Protein AF-A0A970I1G4-F1 (afdb_monomer)

Structure (mmCIF, N/CA/C/O backbone):
data_AF-A0A970I1G4-F1
#
_entry.id   AF-A0A970I1G4-F1
#
loop_
_atom_site.group_PDB
_atom_site.id
_atom_site.type_symbol
_atom_site.label_atom_id
_atom_site.label_alt_id
_atom_site.label_comp_id
_atom_site.label_asym_id
_atom_site.label_entity_id
_atom_site.label_seq_id
_atom_site.pdbx_PDB_ins_code
_atom_site.Cartn_x
_atom_site.Cartn_y
_atom_site.Cartn_z
_atom_site.occupancy
_atom_site.B_iso_or_equiv
_atom_site.auth_seq_id
_atom_site.auth_comp_id
_atom_site.auth_asym_id
_atom_site.auth_atom_id
_atom_site.pdbx_PDB_model_num
ATOM 1 N N . MET A 1 1 ? 34.649 29.941 36.954 1.00 50.03 1 MET A N 1
ATOM 2 C CA . MET A 1 1 ? 35.367 30.023 35.656 1.00 50.03 1 MET A CA 1
ATOM 3 C C . MET A 1 1 ? 35.442 28.628 35.044 1.00 50.03 1 MET A C 1
ATOM 5 O O . MET A 1 1 ? 35.526 27.689 35.823 1.00 50.03 1 MET A O 1
ATOM 9 N N . LYS A 1 2 ? 35.454 28.538 33.697 1.00 40.28 2 LYS A N 1
ATOM 10 C CA . LYS A 1 2 ? 35.168 27.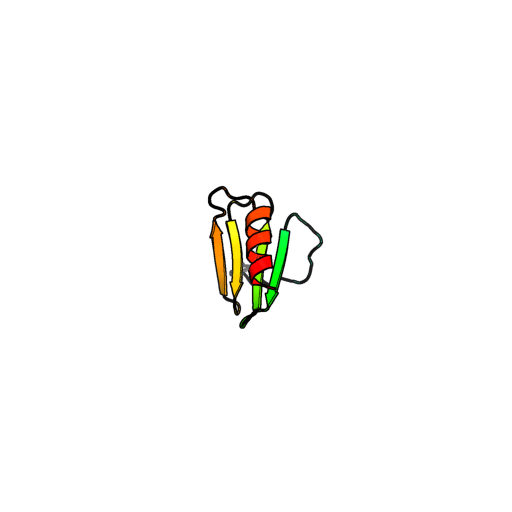379 32.803 1.00 40.28 2 LYS A CA 1
ATOM 11 C C . LYS A 1 2 ? 33.654 27.205 32.601 1.00 40.28 2 LYS A C 1
ATOM 13 O O . LYS A 1 2 ? 32.989 26.761 33.518 1.00 40.28 2 LYS A O 1
ATOM 18 N N . LYS A 1 3 ? 32.988 27.689 31.542 1.00 49.53 3 LYS A N 1
ATOM 19 C CA . LYS A 1 3 ? 33.285 27.787 30.094 1.00 49.53 3 LYS A CA 1
ATOM 20 C C . LYS A 1 3 ? 33.665 26.439 29.484 1.00 49.53 3 LYS A C 1
ATOM 22 O O . LYS A 1 3 ? 34.847 26.131 29.399 1.00 49.53 3 LYS A O 1
ATOM 27 N N . LEU A 1 4 ? 32.656 25.692 29.042 1.00 57.19 4 LEU A N 1
ATOM 28 C CA . LEU A 1 4 ? 32.785 24.698 27.982 1.00 57.19 4 LEU A CA 1
ATOM 29 C C . LEU A 1 4 ? 31.635 24.909 27.000 1.00 57.19 4 LEU A C 1
ATOM 31 O O . LEU A 1 4 ? 30.461 24.784 27.337 1.00 57.19 4 LEU A O 1
ATOM 35 N N . THR A 1 5 ? 32.034 25.343 25.817 1.00 56.00 5 THR A N 1
ATOM 36 C CA . THR A 1 5 ? 31.213 25.683 24.665 1.00 56.00 5 THR A CA 1
ATOM 37 C C . THR A 1 5 ? 31.234 24.503 23.684 1.00 56.00 5 THR A C 1
ATOM 39 O O . THR A 1 5 ? 32.215 23.765 23.654 1.00 56.00 5 THR A O 1
ATOM 42 N N . PHE A 1 6 ? 30.206 24.444 22.830 1.00 54.41 6 PHE A N 1
ATOM 43 C CA . PHE A 1 6 ? 30.116 23.741 21.538 1.00 54.41 6 PHE A CA 1
ATOM 44 C C . PHE A 1 6 ? 29.756 22.249 21.533 1.00 54.41 6 PHE A C 1
ATOM 46 O O . PHE A 1 6 ? 30.614 21.386 21.665 1.00 54.41 6 PHE A O 1
ATOM 53 N N . ILE A 1 7 ? 28.496 21.979 21.174 1.00 54.75 7 ILE A N 1
ATOM 54 C CA . ILE A 1 7 ? 28.118 20.881 20.266 1.00 54.75 7 ILE A CA 1
ATOM 55 C C . ILE A 1 7 ? 27.172 21.498 19.221 1.00 54.75 7 ILE A C 1
ATOM 57 O O . ILE A 1 7 ? 26.009 21.770 19.498 1.00 54.75 7 ILE A O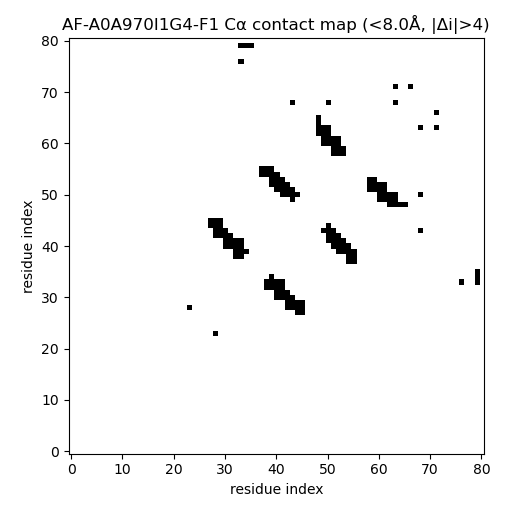 1
ATOM 61 N N . LEU A 1 8 ? 27.748 22.129 18.196 1.00 47.06 8 LEU A N 1
ATOM 62 C CA . LEU A 1 8 ? 27.638 21.749 16.781 1.00 47.06 8 LEU A CA 1
ATOM 63 C C . LEU A 1 8 ? 26.609 20.655 16.429 1.00 47.06 8 LEU A C 1
ATOM 65 O O . LEU A 1 8 ? 26.773 19.495 16.780 1.00 47.06 8 LEU A O 1
ATOM 69 N N . LEU A 1 9 ? 25.642 21.084 15.612 1.00 49.12 9 LEU A N 1
ATOM 70 C CA . LEU A 1 9 ? 25.079 20.414 14.435 1.00 49.12 9 LEU A CA 1
ATOM 71 C C . LEU A 1 9 ? 24.652 18.942 14.562 1.00 49.12 9 LEU A C 1
ATOM 73 O O . LEU A 1 9 ? 25.444 18.023 14.386 1.00 49.12 9 LEU A O 1
ATOM 77 N N . ALA A 1 10 ? 23.335 18.752 14.577 1.00 50.22 10 ALA A N 1
ATOM 78 C CA . ALA A 1 10 ? 22.694 17.783 13.696 1.00 50.22 10 ALA A CA 1
ATOM 79 C C . ALA A 1 10 ? 21.384 18.403 13.195 1.00 50.22 10 ALA A C 1
ATOM 81 O O . ALA A 1 10 ? 20.312 18.195 13.757 1.00 50.22 10 ALA A O 1
ATOM 82 N N . VAL A 1 11 ? 21.484 19.235 12.154 1.00 48.34 11 VAL A N 1
ATOM 83 C CA . VAL A 1 11 ? 20.325 19.503 11.301 1.00 48.34 11 VAL A CA 1
ATOM 84 C C . VAL A 1 11 ? 20.051 18.177 10.607 1.00 48.34 11 VAL A C 1
ATOM 86 O O . VAL A 1 11 ? 20.782 17.788 9.698 1.00 48.34 11 VAL A O 1
ATOM 89 N N . ALA A 1 12 ? 19.054 17.449 11.106 1.00 49.53 12 ALA A N 1
ATOM 90 C CA . ALA A 1 12 ? 18.475 16.296 10.440 1.00 49.53 12 ALA A CA 1
ATOM 91 C C . ALA A 1 12 ? 17.796 16.800 9.159 1.00 49.53 12 ALA A C 1
ATOM 93 O 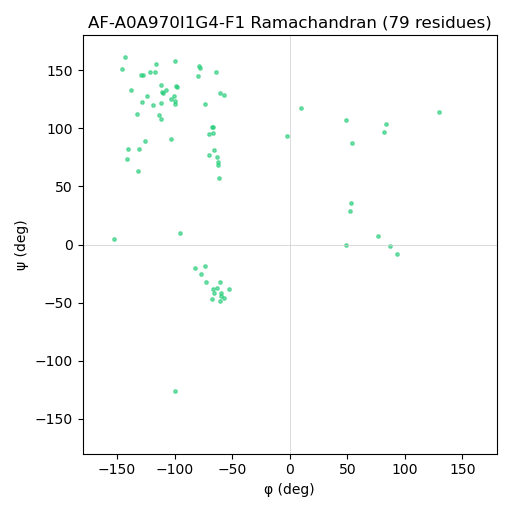O . ALA A 1 12 ? 16.605 17.099 9.125 1.00 49.53 12 ALA A O 1
ATOM 94 N N . GLY A 1 13 ? 18.612 16.997 8.125 1.00 47.91 13 GLY A N 1
ATOM 95 C CA . GLY A 1 13 ? 18.167 17.261 6.772 1.00 47.91 13 GLY A CA 1
ATOM 96 C C . GLY A 1 13 ? 17.501 16.004 6.244 1.00 47.91 13 GLY A C 1
ATOM 97 O O . GLY A 1 13 ? 18.174 15.045 5.884 1.00 47.91 13 GLY A O 1
ATOM 98 N N . SER A 1 14 ? 16.173 16.030 6.275 1.00 55.47 14 SER A N 1
ATOM 99 C CA . SER A 1 14 ? 15.267 15.460 5.283 1.00 55.47 14 SER A CA 1
ATOM 100 C C . SER A 1 14 ? 15.964 14.828 4.076 1.00 55.47 14 SER A C 1
ATOM 102 O O . SER A 1 14 ? 16.209 15.480 3.062 1.00 55.47 14 SER A O 1
ATOM 104 N N . LEU A 1 15 ? 16.203 13.530 4.169 1.00 44.72 15 LEU A N 1
ATOM 105 C CA . LEU A 1 15 ? 16.104 12.646 3.027 1.00 44.72 15 LEU A CA 1
ATOM 106 C C . LEU A 1 15 ? 15.154 11.549 3.474 1.00 44.72 15 LEU A C 1
ATOM 108 O O . LEU A 1 15 ? 15.551 10.554 4.078 1.00 44.72 15 LEU A O 1
ATOM 112 N N . ALA A 1 16 ? 13.868 11.801 3.234 1.00 43.34 16 ALA A N 1
ATOM 113 C CA . ALA A 1 16 ? 12.865 10.759 3.150 1.00 43.34 16 ALA A CA 1
ATOM 114 C C . ALA A 1 16 ? 13.239 9.886 1.948 1.00 43.34 16 ALA A C 1
ATOM 116 O O . ALA A 1 16 ? 12.673 9.992 0.865 1.00 43.34 16 ALA A O 1
ATOM 117 N N . PHE A 1 17 ? 14.261 9.054 2.126 1.00 45.31 17 PHE A N 1
ATOM 118 C CA . PHE A 1 17 ? 14.351 7.829 1.375 1.00 45.31 17 PHE A CA 1
ATOM 119 C C . PHE A 1 17 ? 13.178 7.000 1.881 1.00 45.31 17 PHE A C 1
ATOM 121 O O . PHE A 1 17 ? 13.267 6.343 2.918 1.00 45.31 17 PHE A O 1
ATOM 128 N N . VAL A 1 18 ? 12.064 7.059 1.155 1.00 47.59 18 VAL A N 1
ATOM 129 C CA . VAL A 1 18 ? 11.130 5.939 1.053 1.00 47.59 18 VAL A CA 1
ATOM 130 C C . VAL A 1 18 ? 11.898 4.789 0.405 1.00 47.59 18 VAL A C 1
ATOM 132 O O . VAL A 1 18 ? 11.714 4.419 -0.743 1.00 47.59 18 VAL A O 1
ATOM 135 N N . ASN A 1 19 ? 12.859 4.258 1.154 1.00 38.72 19 ASN A N 1
ATOM 136 C CA . ASN A 1 19 ? 13.312 2.911 0.960 1.00 38.72 19 ASN A CA 1
ATOM 137 C C . ASN A 1 19 ? 12.124 2.081 1.439 1.00 38.72 19 ASN A C 1
ATOM 139 O O . ASN A 1 19 ? 11.961 1.866 2.642 1.00 38.72 19 ASN A O 1
ATOM 143 N N . CYS A 1 20 ? 11.257 1.674 0.511 1.00 48.75 20 CYS A N 1
ATOM 144 C CA . CYS A 1 20 ? 10.420 0.496 0.689 1.00 48.75 20 CYS A CA 1
ATOM 145 C C . CYS A 1 20 ? 11.368 -0.706 0.827 1.00 48.75 20 CYS A C 1
ATOM 147 O O . CYS A 1 20 ? 11.537 -1.501 -0.093 1.00 48.75 20 CYS A O 1
ATOM 149 N N . SER A 1 21 ? 12.054 -0.756 1.974 1.00 41.72 21 SER A N 1
ATOM 150 C CA . SER A 1 21 ? 12.923 -1.833 2.404 1.00 41.72 21 SER A CA 1
ATOM 151 C C . SER A 1 21 ? 12.068 -3.080 2.501 1.00 41.72 21 SER A C 1
ATOM 153 O O . SER A 1 21 ? 10.995 -3.049 3.102 1.00 41.72 21 SER A O 1
ATOM 155 N N . SER A 1 22 ? 12.561 -4.150 1.894 1.00 44.47 22 SER A N 1
ATOM 156 C CA . SER A 1 22 ? 12.080 -5.525 1.987 1.00 44.47 22 SER A CA 1
ATOM 157 C C . SER A 1 22 ? 12.145 -6.090 3.417 1.00 44.47 22 SER A C 1
ATOM 159 O O . SER A 1 22 ? 12.800 -7.100 3.640 1.00 44.47 22 SER A O 1
ATOM 161 N N . ASP A 1 23 ? 11.493 -5.444 4.383 1.00 44.44 23 ASP A N 1
ATOM 162 C CA . ASP A 1 23 ? 11.353 -5.904 5.772 1.00 44.44 23 ASP A CA 1
ATOM 163 C C . ASP A 1 23 ? 9.876 -5.794 6.205 1.00 44.44 23 ASP A C 1
ATOM 165 O O . ASP A 1 23 ? 9.495 -5.027 7.093 1.00 44.44 23 ASP A O 1
ATOM 169 N N . ASP A 1 24 ? 9.026 -6.561 5.521 1.00 52.41 24 ASP A N 1
ATOM 170 C CA . ASP A 1 24 ? 7.639 -6.858 5.899 1.00 52.41 24 ASP A CA 1
ATOM 171 C C . ASP A 1 24 ? 7.592 -7.770 7.135 1.00 52.41 24 ASP A C 1
ATOM 173 O O . ASP A 1 24 ? 7.343 -8.963 7.008 1.00 52.41 24 ASP A O 1
ATOM 177 N N . ASP A 1 25 ? 7.827 -7.252 8.346 1.00 50.25 25 ASP A N 1
ATOM 178 C CA . ASP A 1 25 ? 7.504 -8.057 9.543 1.00 50.25 25 ASP A CA 1
ATOM 179 C C . ASP A 1 25 ? 7.160 -7.298 10.834 1.00 50.25 25 ASP A C 1
ATOM 181 O O . ASP A 1 25 ? 6.942 -7.924 11.875 1.00 50.25 25 ASP A O 1
ATOM 185 N N . LYS A 1 26 ? 7.062 -5.959 10.839 1.00 45.28 26 LYS A N 1
ATOM 186 C CA . LYS A 1 26 ? 6.664 -5.226 12.061 1.00 45.28 26 LYS A CA 1
ATOM 187 C C . LYS A 1 26 ? 5.750 -4.035 11.807 1.00 45.28 26 LYS A C 1
ATOM 189 O O . LYS A 1 26 ? 6.137 -2.891 12.018 1.00 45.28 26 LYS A O 1
ATOM 194 N N . GLY A 1 27 ? 4.497 -4.349 11.492 1.00 51.72 27 GLY A N 1
ATOM 195 C CA . GLY A 1 27 ? 3.356 -3.489 11.804 1.00 51.72 27 GLY A CA 1
ATOM 196 C C . GLY A 1 27 ? 2.463 -3.229 10.608 1.00 51.72 27 GLY A C 1
ATOM 197 O O . GLY A 1 27 ? 2.924 -2.587 9.683 1.00 51.72 27 GLY A O 1
ATOM 198 N N . GLY A 1 28 ? 1.219 -3.727 10.664 1.00 66.81 28 GLY A N 1
ATOM 199 C CA . GLY A 1 28 ? 0.001 -3.212 10.003 1.00 66.81 28 GLY A CA 1
ATOM 200 C C . GLY A 1 28 ? 0.018 -2.867 8.510 1.00 66.81 28 GLY A C 1
ATOM 201 O O . GLY A 1 28 ? -0.998 -2.412 7.998 1.00 66.81 28 GLY A O 1
ATOM 202 N N . LYS A 1 29 ? 1.141 -3.036 7.823 1.00 84.50 29 LYS A N 1
ATOM 203 C CA . LYS A 1 29 ? 1.381 -2.568 6.473 1.00 84.50 29 LYS A CA 1
ATOM 204 C C . LYS A 1 29 ? 1.177 -3.733 5.521 1.00 84.50 29 LYS A C 1
ATOM 206 O O . LYS A 1 29 ? 1.813 -4.770 5.665 1.00 84.50 29 LYS A O 1
ATOM 211 N N . ASP A 1 30 ? 0.251 -3.565 4.593 1.00 90.12 30 ASP A N 1
ATOM 212 C CA . ASP A 1 30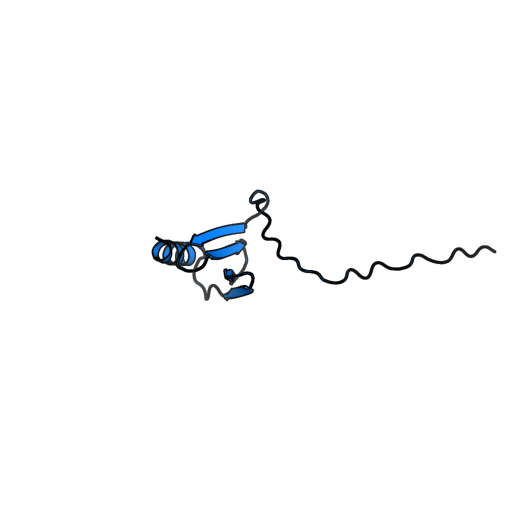 ? -0.081 -4.533 3.561 1.00 90.12 30 ASP A CA 1
ATOM 213 C C . ASP A 1 30 ? 0.353 -3.970 2.210 1.00 90.12 30 ASP A C 1
ATOM 215 O O . ASP A 1 30 ? -0.242 -3.018 1.701 1.00 90.12 30 ASP A O 1
ATOM 219 N N . CYS A 1 31 ? 1.413 -4.546 1.650 1.00 91.62 31 CYS A N 1
ATOM 220 C CA . CYS A 1 31 ? 1.944 -4.168 0.352 1.00 91.62 31 CYS A CA 1
ATOM 221 C C . CYS A 1 31 ? 1.863 -5.326 -0.642 1.00 91.62 31 CYS A C 1
ATOM 223 O O . CYS A 1 31 ? 2.028 -6.492 -0.284 1.00 91.62 31 CYS A O 1
ATOM 225 N N . PHE A 1 32 ? 1.681 -5.002 -1.918 1.00 90.00 32 PHE A N 1
ATOM 226 C CA . PHE A 1 32 ? 1.870 -5.952 -3.006 1.00 90.00 32 PHE A CA 1
ATOM 227 C C . PHE A 1 32 ? 2.424 -5.260 -4.253 1.00 90.00 32 PHE A C 1
ATOM 229 O O . PHE A 1 32 ? 2.178 -4.077 -4.495 1.00 90.00 32 PHE A O 1
ATOM 236 N N . ASP A 1 33 ? 3.166 -6.028 -5.046 1.00 90.81 33 ASP A N 1
ATOM 237 C CA . ASP A 1 33 ? 3.705 -5.587 -6.326 1.00 90.81 33 ASP A CA 1
ATOM 238 C C . ASP A 1 33 ? 2.809 -6.077 -7.468 1.00 90.81 33 ASP A C 1
ATOM 240 O O . ASP A 1 33 ? 2.393 -7.235 -7.513 1.00 90.81 33 ASP A O 1
ATOM 244 N N . CYS A 1 34 ? 2.543 -5.185 -8.409 1.00 88.31 34 CYS A N 1
ATOM 245 C CA . CYS A 1 34 ? 1.779 -5.408 -9.621 1.00 88.31 34 CYS A CA 1
ATOM 246 C C . CYS A 1 34 ? 2.712 -5.265 -10.821 1.00 88.31 34 CYS A C 1
ATOM 248 O O . CYS A 1 34 ? 3.210 -4.172 -11.111 1.00 88.31 34 CYS A O 1
ATOM 250 N N . ASN A 1 35 ? 2.977 -6.369 -11.514 1.00 86.56 35 ASN A N 1
ATOM 251 C CA . ASN A 1 35 ? 3.877 -6.388 -12.662 1.00 86.56 35 ASN A CA 1
ATOM 252 C C . ASN A 1 35 ? 3.075 -6.432 -13.962 1.00 86.56 35 ASN A C 1
ATOM 254 O O . ASN A 1 35 ? 2.782 -7.505 -14.477 1.00 86.56 35 ASN A O 1
ATOM 258 N N . MET A 1 36 ? 2.761 -5.253 -14.501 1.00 77.88 36 MET A N 1
ATOM 259 C CA . MET A 1 36 ? 2.193 -5.108 -15.845 1.00 77.88 36 MET A CA 1
ATOM 260 C C . MET A 1 36 ? 3.299 -4.702 -16.842 1.00 77.88 36 MET A C 1
ATOM 262 O O . MET A 1 36 ? 4.346 -5.338 -16.924 1.00 77.88 36 MET A O 1
ATOM 266 N N . ILE A 1 37 ? 3.101 -3.611 -17.594 1.00 80.88 37 ILE A N 1
ATOM 267 C CA . ILE A 1 37 ? 4.124 -2.994 -18.462 1.00 80.88 37 ILE A CA 1
ATOM 268 C C . ILE A 1 37 ? 5.197 -2.276 -17.624 1.00 80.88 37 ILE A C 1
ATOM 270 O O . ILE A 1 37 ? 6.366 -2.224 -18.004 1.00 80.88 37 ILE A O 1
ATOM 274 N N . VAL A 1 38 ? 4.792 -1.729 -16.478 1.00 84.06 38 VAL A N 1
ATOM 275 C CA . VAL A 1 38 ? 5.653 -1.127 -15.456 1.00 84.06 38 VAL A CA 1
ATOM 276 C C . VAL A 1 38 ? 5.318 -1.763 -14.110 1.00 84.06 38 VAL A C 1
ATOM 278 O O . VAL A 1 38 ? 4.161 -2.109 -13.868 1.00 84.06 38 VAL A O 1
ATOM 281 N N . THR A 1 39 ? 6.317 -1.926 -13.245 1.00 86.81 39 THR A N 1
ATOM 282 C CA . THR A 1 39 ? 6.094 -2.392 -11.872 1.00 86.81 39 THR A CA 1
ATOM 283 C C . THR A 1 39 ? 5.473 -1.265 -11.056 1.00 86.81 39 THR A C 1
ATOM 285 O O . THR A 1 39 ? 6.066 -0.189 -10.933 1.00 86.81 39 THR A O 1
ATOM 288 N N . ALA A 1 40 ? 4.289 -1.525 -10.509 1.00 90.56 40 ALA A N 1
ATOM 289 C CA . ALA A 1 40 ? 3.628 -0.673 -9.535 1.00 90.56 40 ALA A CA 1
ATOM 290 C C . ALA A 1 40 ? 3.622 -1.374 -8.172 1.00 90.56 40 ALA A C 1
ATOM 292 O O . ALA A 1 40 ? 3.231 -2.535 -8.090 1.00 90.56 40 ALA A O 1
ATOM 293 N N . LYS A 1 41 ? 4.031 -0.690 -7.104 1.00 92.69 41 LYS A N 1
ATOM 294 C CA . LYS A 1 41 ? 3.893 -1.174 -5.726 1.00 92.69 41 LYS A CA 1
ATOM 295 C C . LYS A 1 41 ? 2.728 -0.458 -5.065 1.00 92.69 41 LYS A C 1
ATOM 297 O O . LYS A 1 41 ? 2.705 0.768 -5.018 1.00 92.69 41 LYS A O 1
ATOM 302 N N . TYR A 1 42 ? 1.785 -1.216 -4.530 1.00 92.25 42 TYR A N 1
ATOM 303 C CA . TYR A 1 42 ? 0.671 -0.688 -3.756 1.00 92.25 42 TYR A CA 1
ATOM 304 C C . TYR A 1 42 ? 0.885 -1.035 -2.292 1.00 92.25 42 TYR A C 1
ATOM 306 O O . TYR A 1 42 ? 1.208 -2.176 -1.979 1.00 92.25 42 TYR A O 1
ATOM 314 N N . CYS A 1 43 ? 0.707 -0.066 -1.403 1.00 93.50 43 CYS A N 1
ATOM 315 C CA . CYS A 1 43 ? 0.905 -0.237 0.029 1.00 93.50 43 CYS A CA 1
ATOM 316 C C . CYS A 1 43 ? -0.202 0.453 0.815 1.00 93.50 43 CYS A C 1
ATOM 318 O O . CYS A 1 43 ? -0.487 1.627 0.598 1.00 93.50 43 CYS A O 1
ATOM 320 N N . TYR A 1 44 ? -0.751 -0.247 1.792 1.00 93.38 44 TYR A N 1
ATOM 321 C CA . TYR A 1 44 ? -1.677 0.287 2.775 1.00 93.38 44 TYR A CA 1
ATOM 322 C C . TYR A 1 44 ? -1.112 0.091 4.175 1.00 93.38 44 TYR A C 1
ATOM 324 O O . TYR A 1 44 ? -0.405 -0.879 4.419 1.00 93.38 44 TYR A O 1
ATOM 332 N N . GLU A 1 45 ? -1.415 0.996 5.096 1.00 91.88 45 GLU A N 1
ATOM 333 C CA . GLU A 1 45 ? -1.089 0.849 6.513 1.00 91.88 45 GLU A CA 1
ATOM 334 C C . GLU A 1 45 ? -2.384 0.977 7.311 1.00 91.88 45 GLU A C 1
ATOM 336 O O . GLU A 1 45 ? -3.154 1.919 7.111 1.00 91.88 45 GLU A O 1
ATOM 341 N N . ASP A 1 46 ? -2.645 -0.007 8.170 1.00 87.00 46 ASP A N 1
ATOM 342 C CA . ASP A 1 46 ? -3.899 -0.111 8.908 1.00 87.00 46 ASP A CA 1
ATOM 343 C C . ASP A 1 46 ? -4.172 1.143 9.749 1.00 87.00 46 ASP A C 1
ATOM 345 O O . ASP A 1 46 ? -3.323 1.613 10.509 1.00 87.00 46 ASP A O 1
ATOM 349 N N . GLY A 1 47 ? -5.376 1.695 9.596 1.00 87.62 47 GLY A N 1
ATOM 350 C CA . GLY A 1 47 ? -5.776 2.964 10.205 1.00 87.62 47 GLY A CA 1
ATOM 351 C C . GLY A 1 47 ? -5.578 4.200 9.322 1.00 87.62 47 GLY A C 1
ATOM 352 O O . GLY A 1 47 ? -6.085 5.263 9.684 1.00 87.62 47 GLY A O 1
ATOM 353 N N . ASN A 1 48 ? -4.927 4.082 8.159 1.00 90.50 48 ASN A N 1
ATOM 354 C CA . ASN A 1 48 ? -4.903 5.162 7.173 1.00 90.50 48 ASN A CA 1
ATOM 355 C C . ASN A 1 48 ? -6.215 5.228 6.379 1.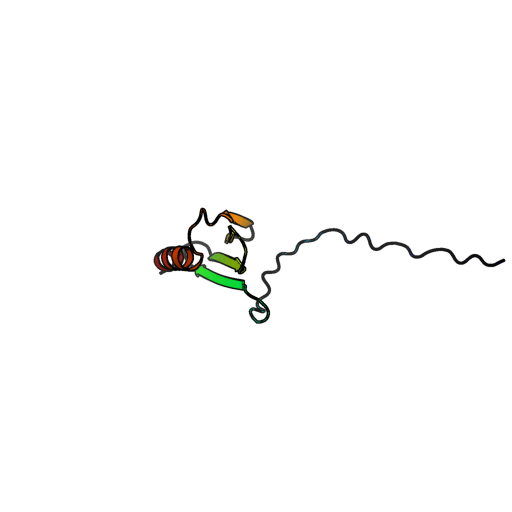00 90.50 48 ASN A C 1
ATOM 357 O O . ASN A 1 48 ? -6.889 4.220 6.151 1.00 90.50 48 ASN A O 1
ATOM 361 N N . ASP A 1 49 ? -6.544 6.430 5.912 1.00 94.56 49 ASP A N 1
ATOM 362 C CA . ASP A 1 49 ? -7.648 6.726 4.995 1.00 94.56 49 ASP A CA 1
ATOM 363 C C . ASP A 1 49 ? -7.197 6.792 3.524 1.00 94.56 49 ASP A C 1
ATOM 365 O O . ASP A 1 49 ? -7.969 7.190 2.652 1.00 94.56 49 ASP A O 1
ATOM 369 N N . TYR A 1 50 ? -5.961 6.377 3.238 1.00 93.50 50 TYR A N 1
ATOM 370 C CA . TYR A 1 50 ? -5.364 6.305 1.908 1.00 93.50 50 TYR A CA 1
ATOM 371 C C . TYR A 1 50 ? -4.460 5.074 1.775 1.00 93.50 50 TYR A C 1
ATOM 373 O O . TYR A 1 50 ? -3.981 4.523 2.768 1.00 93.50 50 TYR A O 1
ATOM 381 N N . TYR A 1 51 ? -4.176 4.686 0.535 1.00 93.75 51 TYR A N 1
ATOM 382 C CA . TYR A 1 51 ? -3.086 3.779 0.179 1.00 93.75 51 TYR A CA 1
ATOM 383 C C . TYR A 1 51 ? -2.064 4.517 -0.693 1.00 93.75 51 TYR A C 1
ATOM 385 O O . TYR A 1 51 ? -2.384 5.510 -1.345 1.00 93.75 51 TYR A O 1
ATOM 393 N N . THR A 1 52 ? -0.820 4.057 -0.701 1.00 94.88 52 THR A N 1
ATOM 394 C CA . THR A 1 52 ? 0.244 4.594 -1.553 1.00 94.88 52 THR A CA 1
ATOM 395 C C . THR A 1 52 ? 0.406 3.712 -2.783 1.00 94.88 52 THR A C 1
ATOM 397 O O . THR A 1 52 ? 0.445 2.488 -2.669 1.00 94.88 52 THR A O 1
ATOM 400 N N . VAL A 1 53 ? 0.542 4.332 -3.951 1.00 93.88 53 VAL A N 1
ATOM 401 C CA . VAL A 1 53 ? 0.996 3.688 -5.184 1.00 93.88 53 VAL A CA 1
ATOM 402 C C . VAL A 1 53 ? 2.376 4.224 -5.540 1.00 93.88 53 VAL A C 1
ATOM 404 O O . VAL A 1 53 ? 2.590 5.431 -5.531 1.00 93.88 53 VAL A O 1
ATOM 407 N N . GLU A 1 54 ? 3.319 3.343 -5.845 1.00 92.94 54 GLU A N 1
ATOM 408 C CA . GLU A 1 54 ? 4.658 3.685 -6.312 1.00 92.94 54 GLU A CA 1
ATOM 409 C C . GLU A 1 54 ? 4.877 3.111 -7.710 1.00 92.94 54 GLU A C 1
ATOM 411 O O . GLU A 1 54 ? 4.825 1.899 -7.903 1.00 92.94 54 GLU A O 1
ATOM 416 N N . VAL A 1 55 ? 5.146 3.976 -8.687 1.00 90.12 55 VAL A N 1
ATOM 417 C CA . VAL A 1 55 ? 5.447 3.595 -10.071 1.00 90.12 55 VAL A CA 1
ATOM 418 C C . VAL A 1 55 ? 6.737 4.282 -10.489 1.00 90.12 55 VAL A C 1
ATOM 420 O O . VAL A 1 55 ? 6.848 5.503 -10.435 1.00 90.12 55 VAL A O 1
ATOM 423 N N . MET A 1 56 ? 7.736 3.501 -10.909 1.00 87.06 56 MET A N 1
ATOM 424 C CA . MET A 1 56 ? 9.034 4.021 -11.372 1.00 87.06 56 MET A C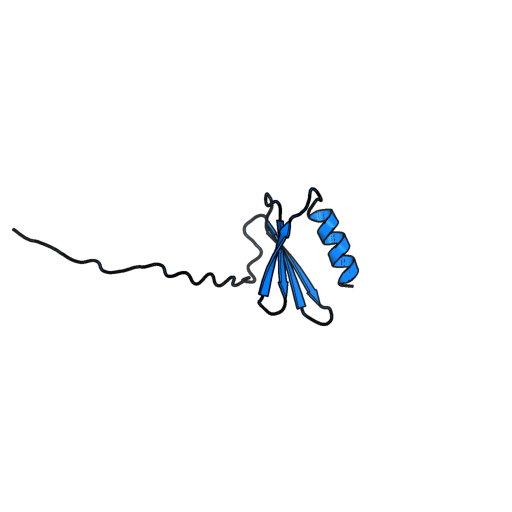A 1
ATOM 425 C C . MET A 1 56 ? 9.719 4.983 -10.373 1.00 87.06 56 MET A C 1
ATOM 427 O O . MET A 1 56 ? 10.366 5.953 -10.770 1.00 87.06 56 MET A O 1
ATOM 431 N N . GLY A 1 57 ? 9.573 4.716 -9.071 1.00 83.44 57 GLY A N 1
ATOM 432 C CA . GLY A 1 57 ? 10.134 5.540 -7.995 1.00 83.44 57 GLY A CA 1
ATOM 433 C C . GLY A 1 57 ? 9.377 6.846 -7.722 1.00 83.44 57 GLY A C 1
ATOM 434 O O . GLY A 1 57 ? 9.857 7.670 -6.946 1.00 83.44 57 GLY A O 1
ATOM 435 N N . GLN A 1 58 ? 8.216 7.056 -8.349 1.00 85.62 58 GLN A N 1
ATOM 436 C CA . GLN A 1 58 ? 7.279 8.120 -7.997 1.00 85.62 58 GLN A CA 1
ATOM 437 C C . GLN A 1 58 ? 6.149 7.539 -7.157 1.00 85.62 58 GLN A C 1
ATOM 439 O O . GLN A 1 58 ? 5.527 6.564 -7.570 1.00 85.62 58 GLN A O 1
ATOM 444 N N . SER A 1 59 ? 5.888 8.140 -5.997 1.00 91.88 59 SER A N 1
ATOM 445 C CA . SER A 1 59 ? 4.831 7.704 -5.086 1.00 91.88 59 SER A CA 1
ATOM 446 C C . SER A 1 59 ? 3.704 8.726 -5.016 1.00 91.88 59 SER A C 1
ATOM 448 O O . SER A 1 59 ? 3.958 9.922 -4.873 1.00 91.88 59 SER A O 1
ATOM 450 N N . GLU A 1 60 ? 2.467 8.244 -5.039 1.00 92.69 60 GLU A N 1
ATOM 451 C CA . GLU A 1 60 ? 1.262 9.038 -4.812 1.00 92.69 60 GLU A CA 1
ATOM 452 C C . GLU A 1 60 ? 0.380 8.379 -3.750 1.00 92.69 60 GLU A C 1
ATOM 454 O O . GLU A 1 60 ? 0.315 7.155 -3.653 1.00 92.69 60 GLU A O 1
ATOM 459 N N . ASN A 1 61 ? -0.307 9.198 -2.952 1.00 94.44 61 ASN A N 1
ATOM 460 C CA . ASN A 1 61 ? -1.282 8.731 -1.971 1.00 94.44 61 ASN A CA 1
ATOM 461 C C . ASN A 1 61 ? -2.687 8.891 -2.545 1.00 94.44 61 ASN A C 1
ATOM 463 O O . ASN A 1 61 ? -3.084 9.999 -2.906 1.00 94.44 61 ASN A O 1
ATOM 467 N N . ILE A 1 62 ? -3.433 7.793 -2.592 1.00 94.75 62 ILE A N 1
ATOM 468 C CA . ILE A 1 62 ? -4.790 7.739 -3.121 1.00 94.75 62 ILE A CA 1
ATOM 469 C C . ILE A 1 62 ? -5.754 7.473 -1.957 1.00 94.75 62 ILE A C 1
ATOM 471 O O . ILE A 1 62 ? -5.592 6.469 -1.258 1.00 94.75 62 ILE A O 1
ATOM 475 N N . PRO A 1 63 ? -6.734 8.362 -1.708 1.00 95.38 63 PRO A N 1
ATOM 476 C CA . PRO A 1 63 ? -7.699 8.179 -0.632 1.00 95.38 63 PRO A CA 1
ATOM 477 C C . PRO A 1 63 ? -8.569 6.942 -0.879 1.00 95.38 63 PRO A C 1
ATOM 479 O O . PRO A 1 63 ? -8.882 6.602 -2.016 1.00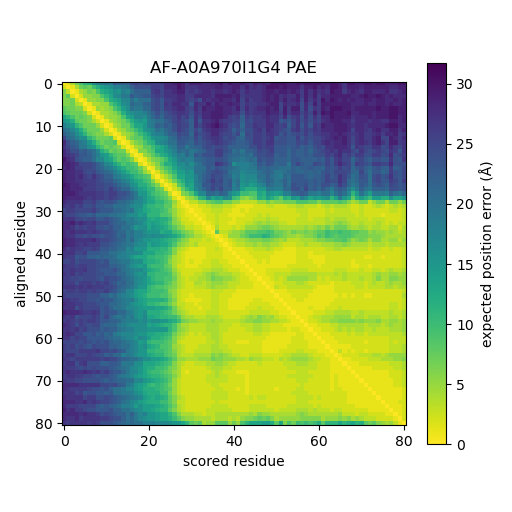 95.38 63 PRO A O 1
ATOM 482 N N . LEU A 1 64 ? -8.996 6.291 0.201 1.00 92.44 64 LEU A N 1
ATOM 483 C CA . LEU A 1 64 ? -9.888 5.133 0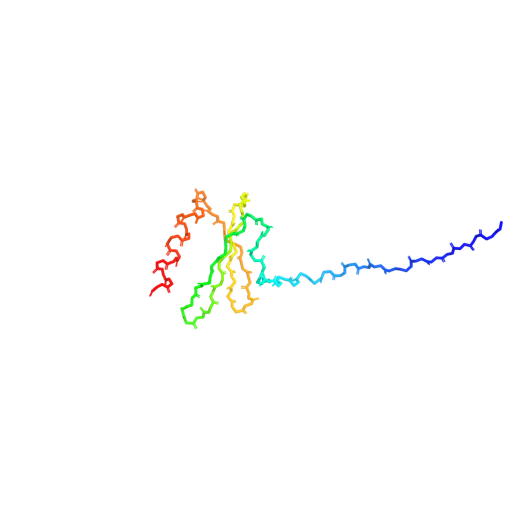.145 1.00 92.44 64 LEU A CA 1
ATOM 484 C C . LEU A 1 64 ? -11.333 5.514 -0.209 1.00 92.44 64 LEU A C 1
ATOM 486 O O . LEU A 1 64 ? -12.120 4.650 -0.562 1.00 92.44 64 LEU A O 1
ATOM 490 N N . GLU A 1 65 ? -11.711 6.787 -0.059 1.00 93.75 65 GLU A N 1
ATOM 491 C CA . GLU A 1 65 ? -13.060 7.301 -0.367 1.00 93.75 65 GLU A CA 1
ATOM 492 C C . GLU A 1 65 ? -14.214 6.521 0.301 1.00 93.75 65 GLU A C 1
ATOM 494 O O . GLU A 1 65 ? -15.339 6.486 -0.190 1.00 93.75 65 GLU A O 1
ATOM 499 N N . GLY A 1 66 ? -13.951 5.925 1.469 1.00 90.88 66 GLY A N 1
ATOM 500 C CA . GLY A 1 66 ? -14.924 5.122 2.216 1.00 90.88 66 GLY A CA 1
ATOM 501 C C . GLY A 1 66 ? -14.976 3.644 1.818 1.00 90.88 66 GLY A C 1
ATOM 502 O O . GLY A 1 66 ? -15.712 2.886 2.448 1.00 90.88 66 GLY A O 1
ATOM 503 N N . GLU A 1 67 ? -14.182 3.217 0.836 1.00 93.75 67 GLU A N 1
ATOM 504 C CA . GLU A 1 67 ? -13.964 1.805 0.532 1.00 93.75 67 GLU A CA 1
ATOM 505 C C . GLU A 1 67 ? -12.976 1.160 1.507 1.00 93.75 67 GLU A C 1
ATOM 507 O O . GLU A 1 67 ? -12.101 1.803 2.091 1.00 93.75 67 GLU A O 1
ATOM 512 N N . SER A 1 68 ? -13.106 -0.153 1.689 1.00 93.38 68 SER A N 1
ATOM 513 C CA . SER A 1 68 ? -12.127 -0.907 2.470 1.00 93.38 68 SER A CA 1
ATOM 514 C C . SER A 1 68 ? -10.888 -1.204 1.629 1.00 93.38 68 SER A C 1
ATOM 516 O O . SER A 1 68 ? -10.993 -1.518 0.440 1.00 93.38 68 SER A O 1
ATOM 518 N N . TRP A 1 69 ? -9.713 -1.199 2.264 1.00 93.00 69 TRP A N 1
ATOM 519 C CA . TRP A 1 69 ? -8.477 -1.617 1.602 1.00 93.00 69 TRP A CA 1
ATOM 520 C C . TRP A 1 69 ? -8.601 -3.010 0.964 1.00 93.00 69 TRP A C 1
ATOM 522 O O . TRP A 1 69 ? -8.133 -3.218 -0.149 1.00 93.00 69 TRP A O 1
ATOM 532 N N . ALA A 1 70 ? -9.299 -3.945 1.616 1.00 92.94 70 ALA A N 1
ATOM 533 C CA . ALA A 1 70 ? -9.512 -5.291 1.089 1.00 92.94 70 ALA A CA 1
ATOM 534 C C . ALA A 1 70 ? -10.242 -5.299 -0.270 1.00 92.94 70 ALA A C 1
ATOM 536 O O . ALA A 1 70 ? -9.841 -6.038 -1.168 1.00 92.94 70 ALA A O 1
ATOM 537 N N . ASN A 1 71 ? -11.273 -4.462 -0.440 1.00 94.56 71 ASN A N 1
ATOM 538 C CA . ASN A 1 71 ? -12.007 -4.351 -1.705 1.00 94.56 71 ASN A CA 1
ATOM 539 C C . ASN A 1 71 ? -11.131 -3.746 -2.807 1.00 94.56 71 ASN A C 1
ATOM 541 O O . ASN A 1 71 ? -11.076 -4.275 -3.916 1.00 94.56 71 ASN A O 1
ATOM 545 N N . ILE A 1 72 ? -10.429 -2.653 -2.488 1.00 94.38 72 ILE A N 1
ATOM 546 C CA . ILE A 1 72 ? -9.531 -1.972 -3.429 1.00 94.38 72 ILE A CA 1
ATOM 547 C C . ILE A 1 72 ? -8.418 -2.921 -3.872 1.00 94.38 72 ILE A C 1
ATOM 549 O O . ILE A 1 72 ? -8.183 -3.081 -5.068 1.00 94.38 72 ILE A O 1
ATOM 553 N N . LYS A 1 73 ? -7.771 -3.600 -2.920 1.00 93.31 73 LYS A N 1
ATOM 554 C CA . LYS A 1 73 ? -6.717 -4.578 -3.185 1.00 93.31 73 LYS A CA 1
ATOM 555 C C . LYS A 1 73 ? -7.200 -5.691 -4.109 1.00 93.31 73 LYS A C 1
ATOM 557 O O . LYS A 1 73 ? -6.498 -6.000 -5.063 1.00 93.31 73 LYS A O 1
ATOM 562 N N . ALA A 1 74 ? -8.385 -6.255 -3.871 1.00 93.44 74 ALA A N 1
ATOM 563 C CA . ALA A 1 74 ? -8.935 -7.306 -4.725 1.00 93.44 74 ALA A CA 1
ATOM 564 C C . ALA A 1 74 ? -9.112 -6.835 -6.180 1.00 93.44 74 ALA A C 1
ATOM 566 O O . ALA A 1 74 ? -8.701 -7.536 -7.101 1.00 93.44 74 ALA A O 1
ATOM 567 N N . GLY A 1 75 ? -9.651 -5.627 -6.385 1.00 92.00 75 GLY A N 1
ATOM 568 C CA . GLY A 1 75 ? -9.808 -5.055 -7.725 1.00 92.00 75 GLY A CA 1
ATOM 569 C C . GLY A 1 75 ? -8.475 -4.732 -8.403 1.00 92.00 75 GLY A C 1
ATOM 570 O O . GLY A 1 75 ? -8.315 -4.967 -9.596 1.00 92.00 75 GLY A O 1
ATOM 571 N N . LEU A 1 76 ? -7.491 -4.235 -7.650 1.00 91.75 76 LEU A N 1
ATOM 572 C CA . LEU A 1 76 ? -6.149 -4.004 -8.183 1.00 91.75 76 LEU A CA 1
ATOM 573 C C . LEU A 1 76 ? -5.460 -5.320 -8.560 1.00 91.75 76 LEU A C 1
ATOM 575 O O . LEU A 1 76 ? -4.851 -5.389 -9.618 1.00 91.75 76 LEU A O 1
ATOM 579 N N . GLN A 1 77 ? -5.579 -6.363 -7.736 1.00 90.44 77 GLN A N 1
ATOM 580 C CA . GLN A 1 77 ? -4.993 -7.674 -8.020 1.00 90.44 77 GLN A CA 1
ATOM 581 C C . GLN A 1 77 ? -5.592 -8.320 -9.275 1.00 90.44 77 GLN A C 1
ATOM 583 O O . GLN A 1 77 ? -4.836 -8.880 -10.057 1.00 90.44 77 GLN A O 1
ATOM 588 N N . GLU A 1 78 ? -6.898 -8.171 -9.521 1.00 89.25 78 GLU A N 1
ATOM 589 C CA . GLU A 1 78 ? -7.536 -8.632 -10.767 1.00 89.25 78 GLU A CA 1
ATOM 590 C C . GLU A 1 78 ? -6.952 -7.949 -12.016 1.00 89.25 78 GLU A C 1
ATOM 592 O O . GLU A 1 78 ? -6.885 -8.560 -13.076 1.00 89.25 78 GLU A O 1
ATOM 597 N N . ILE A 1 79 ? -6.508 -6.693 -11.902 1.00 85.50 79 ILE A N 1
ATOM 598 C CA . ILE A 1 79 ? -5.868 -5.955 -13.005 1.00 85.50 79 ILE A CA 1
ATOM 599 C C . ILE A 1 79 ? -4.410 -6.403 -13.215 1.00 85.50 79 ILE A C 1
ATOM 601 O O . ILE A 1 79 ? -3.864 -6.230 -14.305 1.00 85.50 79 ILE A O 1
ATOM 605 N N . CYS A 1 80 ? -3.766 -6.931 -12.173 1.00 83.75 80 CYS A N 1
ATOM 606 C CA . CYS A 1 80 ? -2.364 -7.343 -12.207 1.00 83.75 80 CYS A CA 1
ATOM 607 C C . CYS A 1 80 ? -2.134 -8.739 -12.803 1.00 83.75 80 CYS A C 1
ATOM 609 O O . CYS A 1 80 ? -0.996 -9.020 -13.184 1.00 83.75 80 CYS A O 1
ATOM 611 N N . ASP A 1 81 ? -3.170 -9.581 -12.848 1.00 70.06 81 ASP A N 1
ATOM 612 C CA . ASP A 1 81 ? -3.162 -10.924 -13.453 1.00 70.06 81 ASP A CA 1
ATOM 613 C C . ASP A 1 81 ? -3.487 -10.887 -14.962 1.00 70.06 81 ASP A C 1
ATOM 615 O O . ASP A 1 81 ? -2.884 -11.693 -15.715 1.00 70.06 81 ASP A O 1
#

Secondary structure (DSSP, 8-state):
---------------------S-TTSSSEEEEEEESSSEEEEEEETT-SEEEEEETTEEEEEE-TT--HHHHHHHHHHHH-

Mea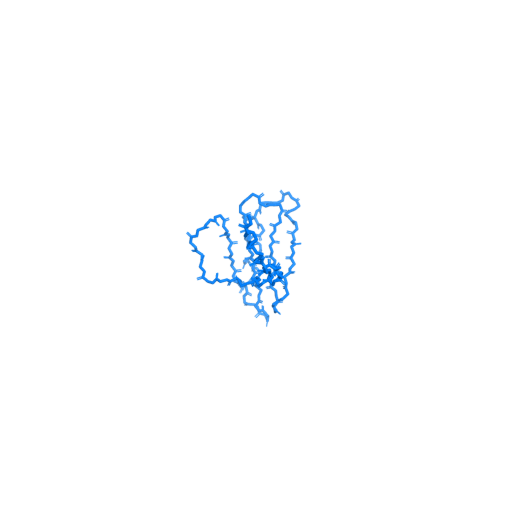n predicted aligned error: 12.75 Å

Solvent-accessible surface area (backbone atoms only — not comparable to full-atom values): 5394 Å² total; per-residue (Å²): 136,83,89,86,83,87,84,80,83,80,81,81,74,86,71,86,70,81,67,84,62,97,68,93,81,83,70,69,58,53,68,51,77,33,66,68,98,59,61,34,38,40,37,34,44,72,90,57,68,39,33,37,40,33,46,91,89,44,74,47,79,44,68,41,87,87,54,54,68,68,59,54,51,53,58,52,50,66,72,41,110

Radius of gyration: 19.47 Å; Cα contacts (8 Å, |Δi|>4): 81; chains: 1; bounding box: 50×41×54 Å

Nearest PDB structures (foldseek):
  7ytu-assembly1_A  TM=5.247E-01  e=2.094E+00  Vaccinia virus WR
  3ifv-assembly1_C  TM=7.944E-01  e=4.989E+00  Haloferax volcanii
  3hg0-assembly1_A  TM=3.586E-01  e=5.601E+00  Lactococcus phage TP901-1
  2f0c-assembly1_C  TM=3.082E-01  e=6.288E+00  Lactococcus phage TP901-1
  8otz-assembly1_AV  TM=4.585E-01  e=8.398E+00  Bos taurus

Sequence (81 aa):
MKKLTFILLAVAGSLAFVNCSSDDDKGGKDCFDCNMIVTAKYCYEDGNDYYTVEVMGQSENIPLEGESWANIKAGLQEICD

Foldseek 3Di:
DDDDDDDDDDPVPDDPPPPPDPPPDDAQKDWDWQDDVWIWIWIDGPPDQWIWIATPNDIDTGGCPPPDPVVVVVVVVVVRD

pLDDT: mean 75.97, std 20.18, range [38.72, 95.38]